Protein AF-A0A4R0UN52-F1 (afdb_monomer)

Sequence (104 aa):
MSQNTFDIFDDTAGRHVGQQEKATRRLIESLTERSGGDLDPFATTLCASLLSLAQNIDTQRNAGKEISRNMNTYLDNVQRLQDMYPPEPKVDEDLAAYLAEAKA

Foldseek 3Di:
DPPQLLVVVPPPVPDDDFDQLVVLSVVVVVLCVLVVRDDDPVLSVLSVLLNVLSVVQRVQVVVVHDNVVSVVSNVVSVVVSCVVPPDPPPCDPVNVVVVVVVVD

Nearest PDB structures (foldseek):
  3gei-assembly2_C  TM=5.335E-01  e=7.158E-01  Chlorobaculum tepidum
  3gei-assembly1_A-2  TM=6.206E-01  e=2.183E+00  Chlorobaculum tepidum
  7dgw-assembly1_A  TM=4.540E-01  e=2.183E+00  Escherichia coli 'BL21-Gold(DE3)pLysS AG'

Organism: Bifidobacterium longum subsp. longum (NCBI:txid1679)

Solvent-accessible surface area (backbone atoms only — not comparable to full-atom values): 6178 Å² total; per-residue (Å²): 132,83,76,57,64,64,67,80,70,65,80,56,88,89,58,89,78,43,69,50,28,55,52,46,53,53,51,52,49,54,51,29,60,76,52,75,53,58,69,56,71,70,54,50,52,45,50,55,49,42,46,54,38,20,48,49,42,34,55,30,52,76,68,75,43,87,45,64,74,51,48,50,56,39,50,54,46,51,50,53,48,39,73,77,53,58,76,79,77,79,72,48,73,66,56,52,52,52,59,52,60,76,73,109

Mean predicted aligned error: 8.39 Å

Structure (mmCIF, N/CA/C/O backbone):
data_AF-A0A4R0UN52-F1
#
_entry.id   AF-A0A4R0UN52-F1
#
loop_
_atom_site.group_PDB
_atom_site.id
_atom_site.type_symbol
_atom_site.label_atom_id
_atom_site.label_alt_id
_atom_site.label_comp_id
_atom_site.label_asym_id
_atom_site.label_entity_id
_atom_site.label_seq_id
_atom_site.pdbx_PDB_ins_code
_atom_site.Cartn_x
_atom_site.Cartn_y
_atom_site.Cartn_z
_atom_site.occupancy
_at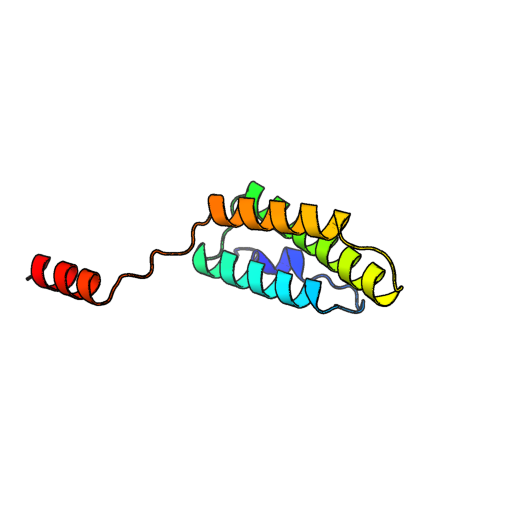om_site.B_iso_or_equiv
_atom_site.auth_seq_id
_atom_site.auth_comp_id
_atom_site.auth_asym_id
_atom_site.auth_atom_id
_atom_site.pdbx_PDB_model_num
ATOM 1 N N . MET A 1 1 ? -24.089 -13.390 -1.934 1.00 36.72 1 MET A N 1
ATOM 2 C CA . MET A 1 1 ? -22.691 -13.834 -2.091 1.00 36.72 1 MET A CA 1
ATOM 3 C C . MET A 1 1 ? -21.847 -12.586 -1.952 1.00 36.72 1 MET A C 1
ATOM 5 O O . MET A 1 1 ? -21.979 -11.719 -2.805 1.00 36.72 1 MET A O 1
ATOM 9 N N . SER A 1 2 ? -21.140 -12.422 -0.830 1.00 44.66 2 SER A N 1
ATOM 10 C CA . SER A 1 2 ? -20.188 -11.316 -0.686 1.00 44.66 2 SER A CA 1
ATOM 11 C C . SER A 1 2 ? -19.044 -11.600 -1.656 1.00 44.66 2 SER A C 1
ATOM 13 O O . SER A 1 2 ? -18.483 -12.695 -1.633 1.00 44.66 2 SER A O 1
ATOM 15 N N . GLN A 1 3 ? -18.806 -10.681 -2.587 1.00 49.94 3 GLN A N 1
ATOM 16 C CA . GLN A 1 3 ? -17.625 -10.716 -3.433 1.00 49.94 3 GLN A CA 1
ATOM 17 C C . GLN A 1 3 ? -16.449 -10.468 -2.495 1.00 49.94 3 GLN A C 1
ATOM 19 O O . GLN A 1 3 ? -16.366 -9.393 -1.908 1.00 49.94 3 GLN A O 1
ATOM 24 N N . ASN A 1 4 ? -15.618 -11.487 -2.277 1.00 60.50 4 ASN A N 1
ATOM 25 C CA . ASN A 1 4 ? -14.537 -11.401 -1.308 1.00 60.50 4 ASN A CA 1
ATOM 26 C C . ASN A 1 4 ? -13.643 -10.236 -1.744 1.00 60.50 4 ASN A C 1
ATOM 28 O O . ASN A 1 4 ? -13.179 -10.221 -2.883 1.00 60.50 4 ASN A O 1
ATOM 32 N N . THR A 1 5 ? -13.429 -9.239 -0.882 1.00 59.97 5 THR A N 1
ATOM 33 C CA . THR A 1 5 ? -12.687 -8.005 -1.215 1.00 59.97 5 THR A CA 1
ATOM 34 C C . THR A 1 5 ? -11.318 -8.299 -1.855 1.00 59.97 5 THR A C 1
ATOM 36 O O . THR A 1 5 ? -10.816 -7.516 -2.660 1.00 59.97 5 THR A O 1
ATOM 39 N N . PHE A 1 6 ? -10.742 -9.470 -1.566 1.00 63.66 6 PHE A N 1
ATOM 40 C CA . PHE A 1 6 ? -9.495 -9.951 -2.153 1.00 63.66 6 PHE A CA 1
ATOM 41 C C . PHE A 1 6 ? -9.580 -10.310 -3.650 1.00 63.66 6 PHE A C 1
ATOM 43 O O . PHE A 1 6 ? -8.619 -10.068 -4.379 1.00 63.66 6 PHE A O 1
ATOM 50 N N . ASP A 1 7 ? -10.726 -10.794 -4.140 1.00 65.50 7 ASP A N 1
ATOM 51 C CA . ASP A 1 7 ? -10.918 -11.177 -5.551 1.00 65.50 7 ASP A CA 1
ATOM 52 C C . ASP A 1 7 ? -10.736 -9.974 -6.494 1.00 65.50 7 ASP A C 1
ATOM 54 O O . ASP A 1 7 ? -10.314 -10.124 -7.639 1.00 65.50 7 ASP A O 1
ATOM 58 N N . ILE A 1 8 ? -10.998 -8.758 -6.000 1.00 63.66 8 ILE A N 1
ATOM 59 C CA . ILE A 1 8 ? -10.820 -7.498 -6.742 1.00 63.66 8 ILE A CA 1
ATOM 60 C C . ILE A 1 8 ? -9.330 -7.208 -6.997 1.00 63.66 8 ILE A C 1
ATOM 62 O O . ILE A 1 8 ? -8.975 -6.506 -7.945 1.00 63.66 8 ILE A O 1
ATOM 66 N N . PHE A 1 9 ? -8.442 -7.750 -6.165 1.00 69.69 9 PHE A N 1
ATOM 67 C CA . PHE A 1 9 ? -7.009 -7.473 -6.201 1.00 69.69 9 PHE A CA 1
ATOM 68 C C . PHE A 1 9 ? -6.180 -8.587 -6.854 1.00 69.69 9 PHE A C 1
ATOM 70 O O . PHE A 1 9 ? -4.983 -8.389 -7.103 1.00 69.69 9 PHE A O 1
ATOM 77 N N . ASP A 1 10 ? -6.766 -9.755 -7.128 1.00 68.19 10 ASP A N 1
ATOM 78 C CA . ASP A 1 10 ? -6.026 -10.957 -7.540 1.00 68.19 10 ASP A CA 1
ATOM 79 C C . ASP A 1 10 ? -5.821 -11.124 -9.056 1.00 68.19 10 ASP A C 1
ATOM 81 O O . ASP A 1 10 ? -5.149 -12.055 -9.503 1.00 68.19 10 ASP A O 1
ATOM 85 N N . ASP A 1 11 ? -6.293 -10.179 -9.875 1.00 72.69 11 ASP A N 1
ATOM 86 C CA . ASP A 1 11 ? -5.984 -10.192 -11.307 1.00 72.69 11 ASP A CA 1
ATOM 87 C C . ASP A 1 11 ? -4.522 -9.785 -11.564 1.00 72.69 11 ASP A C 1
ATOM 89 O O . ASP A 1 11 ? -4.138 -8.611 -11.619 1.00 72.69 11 ASP A O 1
ATOM 93 N N . THR A 1 12 ? -3.666 -10.796 -11.691 1.00 72.44 12 THR A N 1
ATOM 94 C CA . THR A 1 12 ? -2.252 -10.627 -12.038 1.00 72.44 12 THR A CA 1
ATOM 95 C C . THR A 1 12 ? -1.987 -10.768 -13.537 1.00 72.44 12 THR A C 1
ATOM 97 O O . THR A 1 12 ? -0.859 -10.517 -13.959 1.00 72.44 12 THR A O 1
ATOM 100 N N . ALA A 1 13 ? -2.973 -11.149 -14.359 1.00 74.50 13 ALA A N 1
ATOM 101 C CA . ALA A 1 13 ? -2.836 -11.344 -15.809 1.00 74.50 13 ALA A CA 1
ATOM 102 C C . ALA A 1 13 ? -1.549 -12.092 -16.261 1.00 74.50 13 ALA A C 1
ATOM 104 O O . ALA A 1 13 ? -0.998 -11.816 -17.326 1.00 74.50 13 ALA A O 1
ATOM 105 N N . GLY A 1 14 ? -1.019 -13.010 -15.438 1.00 71.00 14 GLY A N 1
ATOM 106 C CA . GLY A 1 14 ? 0.207 -13.771 -15.729 1.00 71.00 14 GLY A CA 1
ATOM 107 C C . GLY A 1 14 ? 1.525 -12.983 -15.647 1.00 71.00 14 GLY A C 1
ATOM 108 O O . GLY A 1 14 ? 2.568 -13.490 -16.065 1.00 71.00 14 GLY A O 1
ATOM 109 N N . ARG A 1 15 ? 1.515 -11.753 -15.121 1.00 81.06 15 ARG A N 1
ATOM 110 C CA . ARG A 1 15 ? 2.723 -10.925 -14.981 1.00 81.06 15 ARG A CA 1
ATOM 111 C C . ARG A 1 15 ? 3.585 -11.360 -13.791 1.00 81.06 15 ARG A C 1
ATOM 113 O O . ARG A 1 15 ? 3.106 -11.958 -12.830 1.00 81.06 15 ARG A O 1
ATOM 120 N N . HIS A 1 16 ? 4.872 -11.008 -13.822 1.00 82.00 16 HIS A N 1
ATOM 121 C CA . HIS A 1 16 ? 5.756 -11.230 -12.678 1.00 82.00 16 HIS A CA 1
ATOM 122 C C . HIS A 1 16 ? 5.299 -10.403 -11.466 1.00 82.00 16 HIS A C 1
ATOM 124 O O . HIS A 1 16 ? 5.187 -9.180 -11.551 1.00 82.00 16 HIS A O 1
ATOM 130 N N . VAL A 1 17 ? 5.083 -11.078 -10.336 1.00 90.00 17 VAL A N 1
ATOM 131 C CA . VAL A 1 17 ? 4.772 -10.457 -9.042 1.00 90.00 17 VAL A CA 1
ATOM 132 C C . VAL A 1 17 ? 6.060 -10.362 -8.224 1.00 90.00 17 VAL A C 1
ATOM 134 O O . VAL A 1 17 ? 6.624 -11.385 -7.809 1.00 90.00 17 VAL A O 1
ATOM 137 N N . GLY A 1 18 ? 6.525 -9.133 -8.007 1.00 94.06 18 GLY A N 1
ATOM 138 C CA . GLY A 1 18 ? 7.742 -8.852 -7.252 1.00 94.06 18 GLY A CA 1
ATOM 139 C C . GLY A 1 18 ? 7.543 -8.910 -5.734 1.00 94.06 18 GLY A C 1
ATOM 140 O O . GLY A 1 18 ? 6.500 -9.326 -5.225 1.00 94.06 18 GLY A O 1
ATOM 141 N N . GLN A 1 19 ? 8.596 -8.577 -4.985 1.00 96.19 19 GLN A N 1
ATOM 142 C CA . GLN A 1 19 ? 8.593 -8.735 -3.527 1.00 96.19 19 GLN A CA 1
ATOM 143 C C . GLN A 1 19 ? 7.756 -7.665 -2.830 1.00 96.19 19 GLN A C 1
ATOM 145 O O . GLN A 1 19 ? 7.078 -7.984 -1.850 1.00 96.19 19 GLN A O 1
ATOM 150 N N . GLN A 1 20 ? 7.776 -6.427 -3.333 1.00 97.50 20 GLN A N 1
ATOM 151 C CA . GLN A 1 20 ? 6.969 -5.358 -2.759 1.00 97.50 20 GLN A CA 1
ATOM 152 C C . GLN A 1 20 ? 5.489 -5.708 -2.895 1.00 97.50 20 GLN A C 1
ATOM 154 O O . GLN A 1 20 ? 4.759 -5.654 -1.910 1.00 97.50 20 GLN A O 1
ATOM 159 N N . GLU A 1 21 ? 5.058 -6.159 -4.074 1.00 96.62 21 GLU A N 1
ATOM 160 C CA . GLU A 1 21 ? 3.658 -6.514 -4.286 1.00 96.62 21 GLU A CA 1
ATOM 161 C C . GLU A 1 21 ? 3.221 -7.706 -3.431 1.00 96.62 21 GLU A C 1
ATOM 163 O O . GLU A 1 21 ? 2.141 -7.668 -2.841 1.00 96.62 21 GLU A O 1
ATOM 168 N N . LYS A 1 22 ? 4.062 -8.739 -3.287 1.00 95.75 22 LYS A N 1
ATOM 169 C CA . LYS A 1 22 ? 3.776 -9.862 -2.375 1.00 95.75 22 LYS A CA 1
ATOM 170 C C . LYS A 1 22 ? 3.566 -9.389 -0.938 1.00 95.75 22 LYS A C 1
ATOM 172 O O . LYS A 1 22 ? 2.648 -9.862 -0.272 1.00 95.75 22 LYS A O 1
ATOM 177 N N . ALA A 1 23 ? 4.402 -8.470 -0.457 1.00 97.00 23 ALA A N 1
ATOM 178 C CA . ALA A 1 23 ? 4.256 -7.904 0.879 1.00 97.00 23 ALA A CA 1
ATOM 179 C C . ALA A 1 23 ? 2.966 -7.078 1.004 1.00 97.00 23 ALA A C 1
ATOM 181 O O . ALA A 1 23 ? 2.242 -7.216 1.987 1.00 97.00 23 ALA A O 1
ATOM 182 N N . THR A 1 24 ? 2.643 -6.276 -0.011 1.00 97.69 24 THR A N 1
ATOM 183 C CA . THR A 1 24 ? 1.409 -5.485 -0.055 1.00 97.69 24 THR A CA 1
ATOM 184 C C . THR A 1 24 ? 0.159 -6.360 -0.047 1.00 97.69 24 THR A C 1
ATOM 186 O O . THR A 1 24 ? -0.767 -6.071 0.703 1.00 97.69 24 THR A O 1
ATOM 189 N N . ARG A 1 25 ? 0.136 -7.459 -0.812 1.00 95.69 25 ARG A N 1
ATOM 190 C CA . ARG A 1 25 ? -0.986 -8.414 -0.820 1.00 95.69 25 ARG A CA 1
ATOM 191 C C . ARG A 1 25 ? -1.237 -9.006 0.566 1.00 95.69 25 ARG A C 1
ATOM 193 O O . ARG A 1 25 ? -2.366 -8.966 1.033 1.00 95.69 25 ARG A O 1
ATOM 200 N N . ARG A 1 26 ? -0.177 -9.442 1.259 1.00 95.25 26 ARG A N 1
ATOM 201 C CA . ARG A 1 26 ? -0.268 -9.948 2.645 1.00 95.25 26 ARG A CA 1
ATOM 202 C C . ARG A 1 26 ? -0.759 -8.887 3.630 1.00 95.25 26 ARG A C 1
ATOM 204 O O . ARG A 1 26 ? -1.500 -9.199 4.555 1.00 95.25 26 ARG A O 1
ATOM 211 N N . LEU A 1 27 ? -0.343 -7.632 3.446 1.00 94.75 27 LEU A N 1
ATOM 212 C CA . LEU A 1 27 ? -0.818 -6.516 4.266 1.00 94.75 27 LEU A CA 1
ATOM 213 C C . LEU A 1 27 ? -2.323 -6.293 4.076 1.00 94.75 27 LEU A C 1
ATOM 215 O O . LEU A 1 27 ? -3.031 -6.137 5.068 1.00 94.75 27 LEU A O 1
ATOM 219 N N . ILE A 1 28 ? -2.802 -6.296 2.829 1.00 94.81 28 ILE A N 1
ATOM 220 C CA . ILE A 1 28 ? -4.224 -6.113 2.495 1.00 94.81 28 ILE A CA 1
ATOM 221 C C . ILE A 1 28 ? -5.058 -7.292 3.003 1.00 94.81 28 ILE A C 1
ATOM 223 O O . ILE A 1 28 ? -6.121 -7.071 3.577 1.00 94.81 28 ILE A O 1
ATOM 227 N 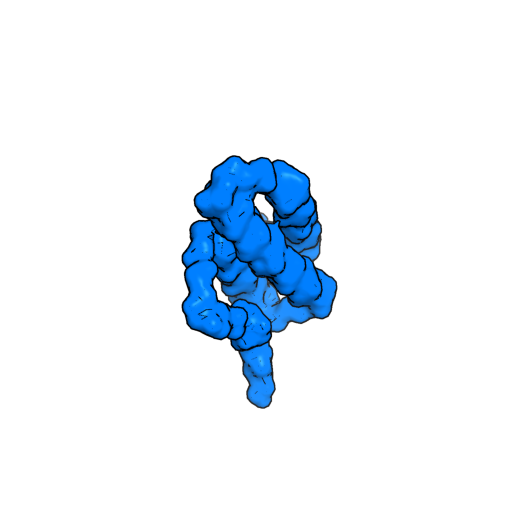N . GLU A 1 29 ? -4.570 -8.523 2.845 1.00 93.00 29 GLU A N 1
ATOM 228 C CA . GLU A 1 29 ? -5.203 -9.735 3.380 1.00 93.00 29 GLU A CA 1
ATOM 229 C C . GLU A 1 29 ? -5.376 -9.628 4.900 1.00 93.00 29 GLU A C 1
ATOM 231 O O . GLU A 1 29 ? -6.501 -9.636 5.392 1.00 93.00 29 GLU A O 1
ATOM 236 N N . SER A 1 30 ? -4.289 -9.358 5.631 1.00 91.62 30 SER A N 1
ATOM 237 C CA . SER A 1 30 ? -4.341 -9.186 7.086 1.00 91.62 30 SER A CA 1
ATOM 238 C C . SER A 1 30 ? -5.254 -8.033 7.517 1.00 91.62 30 SER A C 1
ATOM 240 O O . SER A 1 30 ? -5.940 -8.127 8.532 1.00 91.62 30 SER A O 1
ATOM 242 N N . LEU A 1 31 ? -5.274 -6.926 6.771 1.00 92.25 31 LEU A N 1
ATOM 243 C CA . LEU A 1 31 ? -6.177 -5.809 7.049 1.00 92.25 31 LEU A CA 1
ATOM 244 C C . LEU A 1 31 ? -7.646 -6.211 6.863 1.00 92.25 31 LEU A C 1
ATOM 246 O O . LEU A 1 31 ? -8.484 -5.870 7.697 1.00 92.25 31 LEU A O 1
ATOM 250 N N . THR A 1 32 ? -7.945 -6.941 5.791 1.00 91.19 32 THR A N 1
ATOM 251 C CA . THR A 1 32 ? -9.295 -7.416 5.463 1.00 91.19 32 THR A CA 1
ATOM 252 C C . THR A 1 32 ? -9.792 -8.394 6.525 1.00 91.19 32 THR A C 1
ATOM 254 O O . THR A 1 32 ? -10.908 -8.246 7.018 1.00 91.19 32 THR A O 1
ATOM 257 N N . GLU A 1 33 ? -8.938 -9.327 6.956 1.00 90.38 33 GLU A N 1
ATOM 258 C CA . GLU A 1 33 ? -9.230 -10.270 8.041 1.00 90.38 33 GLU A CA 1
ATOM 259 C C . GLU A 1 33 ? -9.546 -9.550 9.356 1.00 90.38 33 GLU A C 1
ATOM 261 O O . GLU A 1 33 ? -10.588 -9.806 9.962 1.00 90.38 33 GLU A O 1
ATOM 266 N N . ARG A 1 34 ? -8.701 -8.593 9.771 1.00 87.44 34 ARG A N 1
ATOM 267 C CA . ARG A 1 34 ? -8.939 -7.797 10.990 1.00 87.44 34 ARG A CA 1
ATOM 268 C C . ARG A 1 34 ? -10.204 -6.940 10.915 1.00 87.44 34 ARG A C 1
ATOM 270 O O . ARG A 1 34 ? -10.762 -6.600 11.950 1.00 87.44 34 ARG A O 1
ATOM 277 N N . SER A 1 35 ? -10.650 -6.596 9.708 1.00 86.31 35 SER A N 1
ATOM 278 C CA . SER A 1 35 ? -11.847 -5.776 9.480 1.00 86.31 35 SER A CA 1
ATOM 279 C C . SER A 1 35 ? -13.130 -6.606 9.350 1.00 86.31 35 SER A C 1
ATOM 281 O O . SER A 1 35 ? -14.193 -6.049 9.096 1.00 86.31 35 SER A O 1
ATOM 283 N N . GLY A 1 36 ? -13.058 -7.932 9.513 1.00 86.38 36 GLY A N 1
ATOM 284 C CA . GLY A 1 36 ? -14.218 -8.819 9.386 1.00 86.38 36 GLY A CA 1
ATOM 285 C C . GLY A 1 36 ? -14.634 -9.122 7.942 1.00 86.38 36 GLY A C 1
ATOM 286 O O . GLY A 1 36 ? -15.765 -9.544 7.719 1.00 86.38 36 GLY A O 1
ATOM 287 N N . GLY A 1 37 ? -13.736 -8.932 6.969 1.00 84.25 37 GLY A N 1
ATOM 288 C CA . GLY A 1 37 ? -13.945 -9.281 5.556 1.00 84.25 37 GLY A CA 1
ATOM 289 C C . GLY A 1 37 ? -14.303 -8.108 4.639 1.00 84.25 37 GLY A C 1
ATOM 290 O O . GLY A 1 37 ? -14.067 -8.193 3.431 1.00 84.25 37 GLY A O 1
ATOM 291 N N . ASP A 1 38 ? -14.786 -6.999 5.200 1.00 86.75 38 ASP A N 1
ATOM 292 C CA . ASP A 1 38 ? -15.216 -5.824 4.441 1.00 86.75 38 ASP A CA 1
ATOM 293 C C . ASP A 1 38 ? -14.364 -4.596 4.791 1.00 86.75 38 ASP A C 1
ATOM 295 O O . ASP A 1 38 ? -14.145 -4.263 5.957 1.00 86.75 38 ASP A O 1
ATOM 299 N N . LEU A 1 39 ? -13.879 -3.905 3.757 1.00 89.00 39 LEU A N 1
ATOM 300 C CA . LEU A 1 39 ? -13.126 -2.658 3.882 1.00 89.00 39 LEU A CA 1
ATOM 301 C C . LEU A 1 39 ? -14.004 -1.462 3.498 1.00 89.00 39 LEU A C 1
ATOM 303 O O . LEU A 1 39 ? -14.840 -1.550 2.599 1.00 89.00 39 LEU A O 1
ATOM 307 N N . ASP A 1 40 ? -13.775 -0.320 4.147 1.00 90.88 40 ASP A N 1
ATOM 308 C CA . ASP A 1 40 ? -14.358 0.961 3.738 1.00 90.88 40 ASP A CA 1
ATOM 309 C C . ASP A 1 40 ? -13.886 1.299 2.305 1.00 90.88 40 ASP A C 1
ATOM 311 O O . ASP A 1 40 ? -12.705 1.106 2.003 1.00 90.88 40 ASP A O 1
ATOM 315 N N . PRO A 1 41 ? -14.739 1.851 1.420 1.00 93.44 41 PRO A N 1
ATOM 316 C CA . PRO A 1 41 ? -14.337 2.337 0.095 1.00 93.44 41 PRO A CA 1
ATOM 317 C C . PRO A 1 41 ? -13.046 3.181 0.042 1.00 93.44 41 PRO A C 1
ATOM 319 O O . PRO A 1 41 ? -12.256 3.058 -0.906 1.00 93.44 41 PRO A O 1
ATOM 322 N N . PHE A 1 42 ? -12.791 4.030 1.044 1.00 94.75 42 PHE A N 1
ATOM 323 C CA . PHE A 1 42 ? -11.540 4.788 1.158 1.00 94.75 42 PHE A CA 1
ATOM 324 C C . PHE A 1 42 ? -10.343 3.858 1.375 1.00 94.75 42 PHE A C 1
ATOM 326 O O . PHE A 1 42 ? -9.304 4.018 0.729 1.00 94.75 42 PHE A O 1
ATOM 333 N N . ALA A 1 43 ? -10.504 2.842 2.219 1.00 94.94 43 ALA A N 1
ATOM 334 C CA . ALA A 1 43 ? -9.495 1.824 2.468 1.00 94.94 43 ALA A CA 1
ATOM 335 C C . ALA A 1 43 ? -9.254 0.956 1.229 1.00 94.94 43 ALA A C 1
ATOM 337 O O . ALA A 1 43 ? -8.103 0.721 0.863 1.00 94.94 43 ALA A O 1
ATOM 338 N N . THR A 1 44 ? -10.315 0.555 0.523 1.00 95.19 44 THR A N 1
ATOM 339 C CA . THR A 1 44 ? -10.230 -0.166 -0.756 1.00 95.19 44 THR A CA 1
ATOM 340 C C . THR A 1 44 ? -9.435 0.636 -1.789 1.00 95.19 44 THR A C 1
ATOM 342 O O . THR A 1 44 ? -8.566 0.088 -2.470 1.00 95.19 44 THR A O 1
ATOM 345 N N . THR A 1 45 ? -9.666 1.951 -1.865 1.00 95.88 45 THR A N 1
ATOM 346 C CA . THR A 1 45 ? -8.931 2.854 -2.767 1.00 95.88 45 THR A CA 1
ATOM 347 C C . THR A 1 45 ? -7.447 2.939 -2.402 1.00 95.88 45 THR A C 1
ATOM 349 O O . THR A 1 45 ? -6.583 2.860 -3.281 1.00 95.88 45 THR A O 1
ATOM 352 N N . LEU A 1 46 ? -7.128 3.054 -1.110 1.00 97.19 46 LEU A N 1
ATOM 353 C CA . LEU A 1 46 ? -5.744 3.039 -0.631 1.00 97.19 46 LEU A CA 1
ATOM 354 C C . LEU A 1 46 ? -5.063 1.690 -0.918 1.00 97.19 46 LEU A C 1
ATOM 356 O O . LEU A 1 46 ? -3.929 1.682 -1.392 1.00 97.19 46 LEU A O 1
ATOM 360 N N . CYS A 1 47 ? -5.758 0.563 -0.733 1.00 96.81 47 CYS A N 1
ATOM 361 C CA . CYS A 1 47 ? -5.257 -0.779 -1.051 1.00 96.81 47 CYS A CA 1
ATOM 362 C C . CYS A 1 47 ? -4.942 -0.940 -2.549 1.00 96.81 47 CYS A C 1
ATOM 364 O O . CYS A 1 47 ? -3.861 -1.412 -2.909 1.00 96.81 47 CYS A O 1
ATOM 366 N N . ALA A 1 48 ? -5.827 -0.466 -3.433 1.00 95.56 48 ALA A N 1
ATOM 367 C CA . ALA A 1 48 ? -5.576 -0.444 -4.875 1.00 95.56 48 ALA A CA 1
ATOM 368 C C . ALA A 1 48 ? -4.351 0.421 -5.232 1.00 95.56 48 ALA A C 1
ATOM 370 O O . ALA A 1 48 ? -3.501 0.021 -6.035 1.00 95.56 48 ALA A O 1
ATOM 371 N N . SER A 1 49 ? -4.224 1.593 -4.599 1.00 97.56 49 SER A N 1
ATOM 372 C CA . SER A 1 49 ? -3.068 2.476 -4.777 1.00 97.56 49 SER A CA 1
ATOM 373 C C . SER A 1 49 ? -1.766 1.811 -4.319 1.00 97.56 49 SER A C 1
ATOM 375 O O . SER A 1 49 ? -0.770 1.868 -5.041 1.00 97.56 49 SER A O 1
ATOM 377 N N . LEU A 1 50 ? -1.777 1.117 -3.176 1.00 98.06 50 LEU A N 1
ATOM 378 C CA . LEU A 1 50 ? -0.623 0.368 -2.679 1.00 98.06 50 LEU A CA 1
ATOM 379 C C . LEU A 1 50 ? -0.187 -0.728 -3.653 1.00 98.06 50 LEU A C 1
ATOM 381 O O . LEU A 1 50 ? 1.010 -0.848 -3.907 1.00 98.06 50 LEU A O 1
ATOM 385 N N . LEU A 1 51 ? -1.119 -1.490 -4.236 1.00 96.62 51 LEU A N 1
ATOM 386 C CA . LEU A 1 51 ? -0.785 -2.524 -5.224 1.00 96.62 51 LEU A CA 1
ATOM 387 C C . LEU A 1 51 ? -0.141 -1.933 -6.481 1.00 96.62 51 LEU A C 1
ATOM 389 O O . LEU A 1 51 ? 0.856 -2.468 -6.962 1.00 96.62 51 LEU A O 1
ATOM 393 N N . SER A 1 52 ? -0.663 -0.812 -6.984 1.00 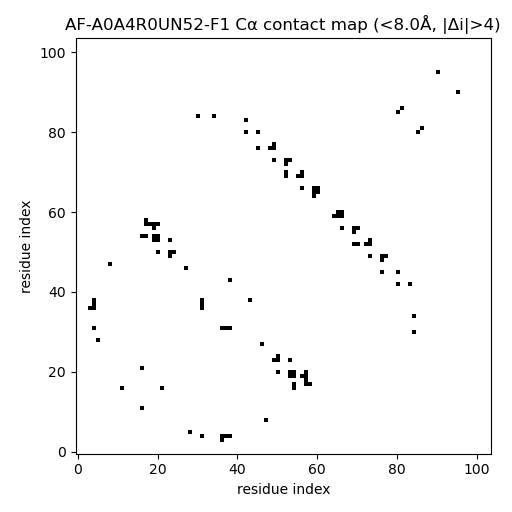95.62 52 SER A N 1
ATOM 394 C CA . SER A 1 52 ? -0.083 -0.107 -8.136 1.00 95.62 52 SER A CA 1
ATOM 395 C C . SER A 1 52 ? 1.322 0.432 -7.834 1.00 95.62 52 SER A C 1
ATOM 397 O O . SER A 1 52 ? 2.263 0.244 -8.610 1.00 95.62 52 SER A O 1
ATOM 399 N N . LEU A 1 53 ? 1.506 1.047 -6.662 1.00 98.06 53 LEU A N 1
ATOM 400 C CA . LEU A 1 53 ? 2.811 1.536 -6.216 1.00 98.06 53 LEU A CA 1
ATOM 401 C C . LEU A 1 53 ? 3.807 0.389 -6.032 1.00 98.06 53 LEU A C 1
ATOM 403 O O . LEU A 1 53 ? 4.950 0.508 -6.467 1.00 98.06 53 LEU A O 1
ATOM 407 N N . ALA A 1 54 ? 3.376 -0.727 -5.449 1.00 97.62 54 ALA A N 1
ATOM 408 C CA . ALA A 1 54 ? 4.209 -1.901 -5.247 1.00 97.62 54 ALA A CA 1
ATOM 409 C C . ALA A 1 54 ? 4.699 -2.500 -6.573 1.00 97.62 54 ALA A C 1
ATOM 411 O O . ALA A 1 54 ? 5.895 -2.749 -6.728 1.00 97.62 54 ALA A O 1
ATOM 412 N N . GLN A 1 55 ? 3.807 -2.619 -7.560 1.00 95.31 55 GLN A N 1
ATOM 413 C CA . GLN A 1 55 ? 4.151 -3.039 -8.922 1.00 95.31 55 GLN A CA 1
ATOM 414 C C . GLN A 1 55 ? 5.182 -2.108 -9.574 1.00 95.31 55 GLN A C 1
ATOM 416 O O . GLN A 1 55 ? 6.155 -2.569 -10.183 1.00 95.31 55 GLN A O 1
ATOM 421 N N . ASN A 1 56 ? 5.003 -0.793 -9.424 1.00 95.81 56 ASN A N 1
ATOM 422 C CA . ASN A 1 56 ? 5.938 0.198 -9.953 1.00 95.81 56 ASN A CA 1
ATOM 423 C C . ASN A 1 56 ? 7.304 0.120 -9.262 1.00 95.81 56 ASN A C 1
ATOM 425 O O . ASN A 1 56 ? 8.329 0.176 -9.943 1.00 95.81 56 ASN A O 1
ATOM 429 N N . ILE A 1 57 ? 7.326 -0.043 -7.937 1.00 97.62 57 ILE A N 1
ATOM 430 C CA . ILE A 1 57 ? 8.549 -0.213 -7.143 1.00 97.62 57 ILE A CA 1
ATOM 431 C C . ILE A 1 57 ? 9.308 -1.460 -7.598 1.00 97.62 57 ILE A C 1
ATOM 433 O O . ILE A 1 57 ? 10.508 -1.376 -7.853 1.00 97.62 57 ILE A O 1
ATOM 437 N N . ASP A 1 58 ? 8.624 -2.596 -7.736 1.00 96.81 58 ASP A N 1
ATOM 438 C CA . ASP A 1 58 ? 9.240 -3.844 -8.189 1.00 96.81 58 ASP A CA 1
ATOM 439 C C . ASP A 1 58 ? 9.812 -3.700 -9.611 1.00 96.81 5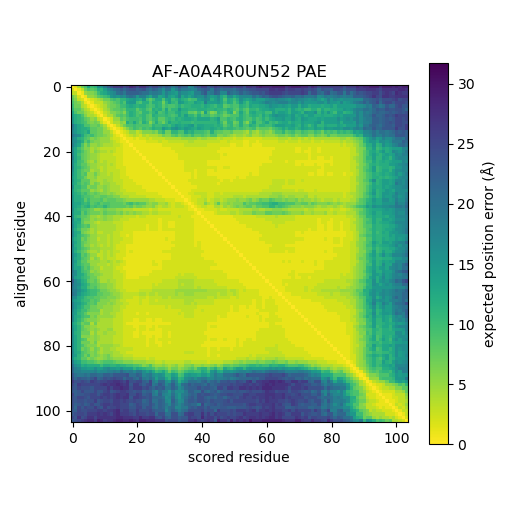8 ASP A C 1
ATOM 441 O O . ASP A 1 58 ? 10.966 -4.052 -9.864 1.00 96.81 58 ASP A O 1
ATOM 445 N N . THR A 1 59 ? 9.049 -3.097 -10.529 1.00 95.25 59 THR A N 1
ATOM 446 C CA . THR A 1 59 ? 9.477 -2.862 -11.919 1.00 95.25 59 THR A CA 1
ATOM 447 C C . THR A 1 59 ? 10.698 -1.944 -11.998 1.00 95.25 59 THR A C 1
ATOM 449 O O . THR A 1 59 ? 11.667 -2.239 -12.699 1.00 95.25 59 THR A O 1
ATOM 452 N N . GLN A 1 60 ? 10.674 -0.823 -11.274 1.00 95.94 60 GLN A N 1
ATOM 453 C CA . GLN A 1 60 ? 11.769 0.146 -11.261 1.00 95.94 60 GLN A CA 1
ATOM 454 C C . GLN A 1 60 ? 13.025 -0.431 -10.613 1.00 95.94 60 GLN A C 1
ATOM 456 O O . GLN A 1 60 ? 14.107 -0.302 -11.186 1.00 95.94 60 GLN A O 1
ATOM 461 N N . ARG A 1 61 ? 12.881 -1.124 -9.477 1.00 95.38 61 ARG A N 1
ATOM 462 C CA . ARG A 1 61 ? 13.986 -1.804 -8.795 1.00 95.38 61 ARG A CA 1
ATOM 463 C C . ARG A 1 61 ? 14.674 -2.803 -9.723 1.00 95.38 61 ARG A C 1
ATOM 465 O O . ARG A 1 61 ? 15.896 -2.773 -9.833 1.00 95.38 61 ARG A O 1
ATOM 472 N N . ASN A 1 62 ? 13.905 -3.637 -10.425 1.00 94.25 62 ASN A N 1
ATOM 473 C CA . ASN A 1 62 ? 14.450 -4.614 -11.373 1.00 94.25 62 ASN A CA 1
ATOM 474 C C . ASN A 1 62 ? 15.172 -3.950 -12.555 1.00 94.25 62 ASN A C 1
ATOM 476 O O . ASN A 1 62 ? 16.132 -4.504 -13.083 1.00 94.25 62 ASN A O 1
ATOM 480 N N . ALA A 1 63 ? 14.748 -2.747 -12.946 1.00 95.50 63 ALA A N 1
ATOM 481 C CA . ALA A 1 63 ? 15.408 -1.940 -13.968 1.00 95.50 63 ALA A CA 1
ATOM 482 C C . ALA A 1 63 ? 16.586 -1.093 -13.434 1.00 95.50 63 ALA A C 1
ATOM 484 O O . ALA A 1 63 ? 17.119 -0.275 -14.183 1.00 95.50 63 ALA A O 1
ATOM 485 N N . GLY A 1 64 ? 16.966 -1.230 -12.155 1.00 96.31 64 GLY A N 1
ATOM 486 C CA . GLY A 1 64 ? 18.022 -0.429 -11.525 1.00 96.31 64 GLY A CA 1
ATOM 487 C C . GLY A 1 64 ? 17.680 1.060 -11.386 1.00 96.31 64 GLY A C 1
ATOM 488 O O . GLY A 1 64 ? 18.580 1.896 -11.333 1.00 96.31 64 GLY A O 1
ATOM 489 N N . LYS A 1 65 ? 16.388 1.409 -11.379 1.00 97.44 65 LYS A N 1
ATOM 490 C CA . LYS A 1 65 ? 15.898 2.789 -11.283 1.00 97.44 65 LYS A CA 1
ATOM 491 C C . LYS A 1 65 ? 15.641 3.205 -9.833 1.00 97.44 65 LYS A C 1
ATOM 493 O O . LYS A 1 65 ? 15.419 2.382 -8.951 1.00 97.44 65 LYS A O 1
ATOM 498 N N . GLU A 1 66 ? 15.647 4.516 -9.629 1.00 97.19 66 GLU A N 1
ATOM 499 C CA . GLU A 1 66 ? 15.262 5.202 -8.393 1.00 97.19 66 GLU A CA 1
ATOM 500 C C . GLU A 1 66 ? 13.785 4.913 -8.040 1.00 97.19 66 GLU A C 1
ATOM 502 O O . GLU A 1 66 ? 12.949 4.841 -8.943 1.00 97.19 66 GLU A O 1
ATOM 507 N N . ILE A 1 67 ? 13.473 4.721 -6.748 1.00 97.75 67 ILE A N 1
ATOM 508 C CA . ILE A 1 67 ? 12.133 4.312 -6.268 1.00 97.75 67 ILE A CA 1
ATOM 509 C C . ILE A 1 67 ? 11.574 5.156 -5.111 1.00 97.75 67 ILE A C 1
ATOM 511 O O . ILE A 1 67 ? 10.439 4.935 -4.694 1.00 97.75 67 ILE A O 1
ATOM 515 N N . SER A 1 68 ? 12.337 6.093 -4.553 1.00 97.69 68 SER A N 1
ATOM 516 C CA . SER A 1 68 ? 12.030 6.805 -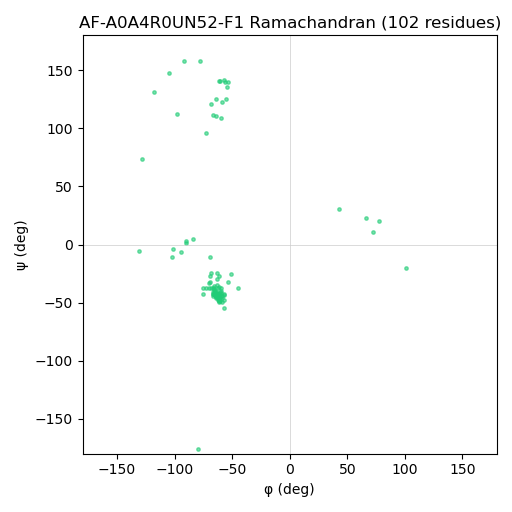3.304 1.00 97.69 68 SER A CA 1
ATOM 517 C C . SER A 1 68 ? 10.742 7.599 -3.407 1.00 97.69 68 SER A C 1
ATOM 519 O O . SER A 1 68 ? 9.975 7.613 -2.455 1.00 97.69 68 SER A O 1
ATOM 521 N N . ARG A 1 69 ? 10.438 8.207 -4.563 1.00 97.44 69 ARG A N 1
ATOM 522 C CA . ARG A 1 69 ? 9.155 8.906 -4.734 1.00 97.44 69 ARG A CA 1
ATOM 523 C C . ARG A 1 69 ? 7.968 7.952 -4.579 1.00 97.44 69 ARG A C 1
ATOM 525 O O . ARG A 1 69 ? 7.037 8.258 -3.841 1.00 97.44 69 ARG A O 1
ATOM 532 N N . ASN A 1 70 ? 8.018 6.801 -5.250 1.00 97.06 70 ASN A N 1
ATOM 533 C CA . ASN A 1 70 ? 6.969 5.788 -5.142 1.00 97.06 70 ASN A CA 1
ATOM 534 C C . ASN A 1 70 ? 6.925 5.187 -3.734 1.00 97.06 70 ASN A C 1
ATOM 536 O O . ASN A 1 70 ? 5.841 4.949 -3.211 1.00 97.06 70 ASN A O 1
ATOM 540 N N . MET A 1 71 ? 8.086 4.987 -3.107 1.00 98.00 71 MET A N 1
ATOM 541 C CA . MET A 1 71 ? 8.182 4.468 -1.746 1.00 98.00 71 MET A CA 1
ATOM 542 C C . MET A 1 71 ? 7.616 5.446 -0.710 1.00 98.00 71 MET A C 1
ATOM 544 O O . MET A 1 71 ? 6.898 5.017 0.181 1.00 98.00 71 MET A O 1
ATOM 548 N N . ASN A 1 72 ? 7.863 6.750 -0.845 1.00 98.50 72 ASN A N 1
ATOM 549 C CA . ASN A 1 72 ? 7.304 7.759 0.057 1.00 98.50 72 ASN A CA 1
ATOM 550 C C . ASN A 1 72 ? 5.774 7.755 -0.011 1.00 98.50 72 ASN A C 1
ATOM 552 O O . ASN A 1 72 ? 5.120 7.603 1.012 1.00 98.50 72 ASN A O 1
ATOM 556 N N . THR A 1 73 ? 5.197 7.800 -1.218 1.00 98.31 73 THR A N 1
ATOM 557 C CA . THR A 1 73 ? 3.735 7.708 -1.376 1.00 98.31 73 THR A CA 1
ATOM 558 C C . THR A 1 73 ? 3.184 6.364 -0.890 1.00 98.31 73 THR A C 1
ATOM 560 O O . THR A 1 73 ? 2.092 6.312 -0.329 1.00 98.31 73 THR A O 1
ATOM 563 N N . TYR A 1 74 ? 3.933 5.270 -1.067 1.00 98.50 74 TYR A N 1
ATOM 564 C CA . TYR A 1 74 ? 3.561 3.960 -0.534 1.00 98.50 74 TYR A CA 1
ATOM 565 C C . TYR A 1 74 ? 3.474 3.991 0.997 1.00 98.50 74 TYR A C 1
ATOM 567 O O . TYR A 1 74 ? 2.468 3.566 1.560 1.00 98.50 74 TYR A O 1
ATOM 575 N N . LEU A 1 75 ? 4.492 4.531 1.670 1.00 98.06 75 LEU A N 1
ATOM 576 C CA . LEU A 1 75 ? 4.532 4.641 3.128 1.00 98.06 75 LEU A CA 1
ATOM 577 C C . LEU A 1 75 ? 3.450 5.588 3.666 1.00 98.06 75 LEU A C 1
ATOM 579 O O . LEU A 1 75 ? 2.801 5.247 4.652 1.00 98.06 75 LEU A O 1
ATOM 583 N N . ASP A 1 76 ? 3.178 6.702 2.982 1.00 98.38 76 ASP A N 1
ATOM 584 C CA . ASP A 1 76 ? 2.085 7.616 3.341 1.00 98.38 76 ASP A CA 1
ATOM 585 C C . ASP A 1 76 ? 0.720 6.909 3.302 1.00 98.38 76 ASP A C 1
ATOM 587 O O . ASP A 1 76 ? -0.111 7.083 4.196 1.00 98.38 76 ASP A O 1
ATOM 591 N N . ASN A 1 77 ? 0.480 6.075 2.285 1.00 98.19 77 ASN A N 1
ATOM 592 C CA . ASN A 1 77 ? -0.751 5.291 2.184 1.00 98.19 77 ASN A CA 1
ATOM 593 C C . ASN A 1 77 ? -0.837 4.203 3.265 1.00 98.19 77 ASN A C 1
ATOM 595 O O . ASN A 1 77 ? -1.923 3.966 3.794 1.00 98.19 77 ASN A O 1
ATOM 599 N N . VAL A 1 78 ? 0.286 3.561 3.613 1.00 97.00 78 VAL A N 1
ATOM 600 C CA . VAL A 1 78 ? 0.340 2.608 4.734 1.00 97.00 78 VAL A CA 1
ATOM 601 C C . VAL A 1 78 ? -0.022 3.303 6.044 1.00 97.00 78 VAL A C 1
ATOM 603 O O . VAL A 1 78 ? -0.849 2.775 6.783 1.00 97.00 78 VAL A O 1
ATOM 606 N N . GLN A 1 79 ? 0.532 4.489 6.306 1.00 96.25 79 GLN A N 1
ATOM 607 C CA . GLN A 1 79 ? 0.223 5.245 7.519 1.00 96.25 79 GLN A CA 1
ATOM 608 C C . GLN A 1 79 ? -1.267 5.593 7.594 1.00 96.25 79 GLN A C 1
ATOM 610 O O . GLN A 1 79 ? -1.901 5.337 8.609 1.00 96.25 79 GLN A O 1
ATOM 615 N N . ARG A 1 80 ? -1.866 6.071 6.496 1.00 96.69 80 ARG A N 1
ATOM 616 C CA . ARG A 1 80 ? -3.311 6.362 6.455 1.00 96.69 80 ARG A CA 1
ATOM 617 C C . ARG A 1 80 ? -4.166 5.130 6.746 1.00 96.69 80 ARG A C 1
ATOM 619 O O . ARG A 1 80 ? -5.160 5.241 7.455 1.00 96.69 80 ARG A O 1
ATOM 626 N N . LEU A 1 81 ? -3.786 3.960 6.225 1.00 95.12 81 LEU A N 1
ATOM 627 C CA . LEU A 1 81 ? -4.482 2.712 6.549 1.00 95.12 81 LEU A CA 1
ATOM 628 C C . LEU A 1 81 ? -4.317 2.328 8.022 1.00 95.12 81 LEU A C 1
ATOM 630 O O . LEU A 1 81 ? -5.274 1.839 8.610 1.00 95.12 81 LEU A O 1
ATOM 634 N N . GLN A 1 82 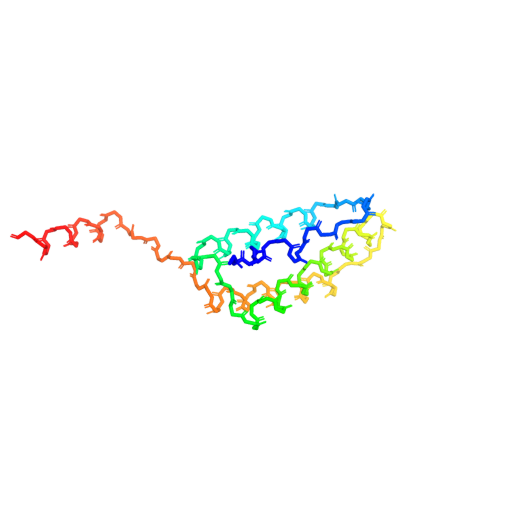? -3.147 2.555 8.622 1.00 93.19 82 GLN A N 1
ATOM 635 C CA . GLN A 1 82 ? -2.945 2.342 10.059 1.00 93.19 82 GLN A CA 1
ATOM 636 C C . GLN A 1 82 ? -3.768 3.313 10.909 1.00 93.19 82 GLN A C 1
ATOM 638 O O . GLN A 1 82 ? -4.275 2.910 11.947 1.00 93.19 82 GLN A O 1
ATOM 643 N N . ASP A 1 83 ? -3.949 4.556 10.468 1.00 93.75 83 ASP A N 1
ATOM 644 C CA . ASP A 1 83 ? -4.779 5.530 11.182 1.00 93.75 83 ASP A CA 1
ATOM 645 C C . ASP A 1 83 ? -6.272 5.158 11.105 1.00 93.75 83 ASP A C 1
ATOM 647 O O . ASP A 1 83 ? -7.006 5.319 12.079 1.00 93.75 83 ASP A O 1
ATOM 651 N N . MET A 1 84 ? -6.722 4.631 9.958 1.00 93.31 84 MET A N 1
ATOM 652 C CA . MET A 1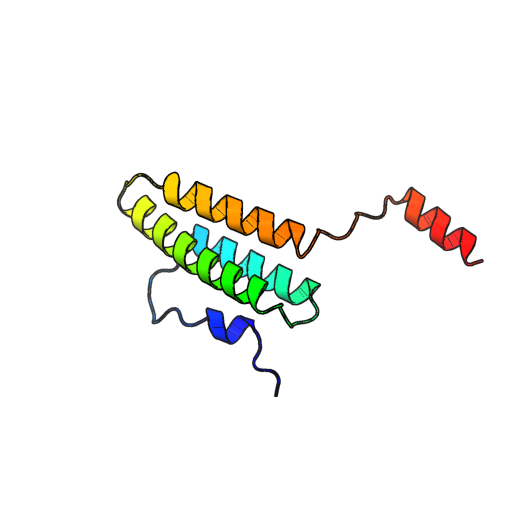 84 ? -8.097 4.146 9.765 1.00 93.31 84 MET A CA 1
ATOM 653 C C . MET A 1 84 ? -8.370 2.824 10.494 1.00 93.31 84 MET A C 1
ATOM 655 O O . MET A 1 84 ? -9.463 2.619 11.018 1.00 93.31 84 MET A O 1
ATOM 659 N N . TYR A 1 85 ? -7.382 1.930 10.513 1.00 90.62 85 TYR A N 1
ATOM 660 C CA . TYR A 1 85 ? -7.454 0.598 11.109 1.00 90.62 85 TYR A CA 1
ATOM 661 C C . TYR A 1 85 ? -6.276 0.411 12.061 1.00 90.62 85 TYR A C 1
ATOM 663 O O . TYR A 1 85 ? -5.312 -0.299 11.727 1.00 90.62 85 TYR A O 1
ATOM 671 N N . PRO A 1 86 ? -6.331 1.061 13.235 1.00 87.56 86 PRO A N 1
ATOM 672 C CA . PRO A 1 86 ? -5.257 0.974 14.204 1.00 87.56 86 PRO A CA 1
ATOM 673 C C . PRO A 1 86 ? -5.006 -0.491 14.569 1.00 87.56 86 PRO A C 1
ATOM 675 O O . PRO A 1 86 ? -5.954 -1.278 14.663 1.00 87.56 86 PRO A O 1
ATOM 678 N N . PRO A 1 87 ? -3.735 -0.894 14.747 1.00 78.44 87 PRO A N 1
ATOM 679 C CA . PRO A 1 87 ? -3.438 -2.222 15.254 1.00 78.44 87 PRO A CA 1
ATOM 680 C C . PRO A 1 87 ? -4.140 -2.403 16.599 1.00 78.44 87 PRO A C 1
ATOM 682 O O . PRO A 1 87 ? -4.175 -1.471 17.407 1.00 78.44 87 PRO A O 1
ATOM 685 N N . GLU A 1 88 ? -4.693 -3.595 16.839 1.00 73.19 88 GLU A N 1
ATOM 686 C CA . GLU A 1 88 ? -5.288 -3.877 18.140 1.00 73.19 88 GLU A CA 1
ATOM 687 C C . GLU A 1 88 ? -4.252 -3.608 19.239 1.00 73.19 88 GLU A C 1
ATOM 689 O O . GLU A 1 88 ? -3.082 -3.996 19.089 1.00 73.19 88 GLU A O 1
ATOM 694 N N . PRO A 1 89 ? -4.647 -2.928 20.330 1.00 67.50 89 PRO A N 1
ATOM 695 C CA . PRO A 1 89 ? -3.760 -2.758 21.459 1.00 67.50 89 PRO A CA 1
ATOM 696 C C . PRO A 1 89 ? -3.313 -4.147 21.903 1.00 67.50 89 PRO A C 1
ATOM 698 O O . PRO A 1 89 ? -4.145 -5.009 22.189 1.00 67.50 89 PRO A O 1
ATOM 701 N N . LYS A 1 90 ? -1.998 -4.374 21.972 1.00 61.75 90 LYS A N 1
ATOM 702 C CA . LYS A 1 90 ? -1.493 -5.537 22.696 1.00 61.75 90 LYS A CA 1
ATOM 703 C C . LYS A 1 90 ? -1.970 -5.378 24.131 1.00 61.75 90 LYS A C 1
ATOM 705 O O . LYS A 1 90 ? -1.513 -4.472 24.824 1.00 61.75 90 LYS A O 1
ATOM 710 N N . VAL A 1 91 ? -2.928 -6.204 24.538 1.00 59.88 91 VAL A N 1
ATOM 711 C CA . VAL A 1 91 ? -3.322 -6.293 25.938 1.00 59.88 91 VAL A CA 1
ATOM 712 C C . VAL A 1 91 ? -2.090 -6.814 26.659 1.00 59.88 91 VAL A C 1
ATOM 714 O O . VAL A 1 91 ? -1.658 -7.937 26.410 1.00 59.88 91 VAL A O 1
ATOM 717 N N . ASP A 1 92 ? -1.474 -5.950 27.457 1.00 66.62 92 ASP A N 1
ATOM 718 C CA . ASP A 1 92 ? -0.415 -6.353 28.371 1.00 66.62 92 ASP A CA 1
ATOM 719 C C . ASP A 1 92 ? -0.950 -7.501 29.243 1.00 66.62 92 ASP A C 1
ATOM 721 O O . ASP A 1 92 ? -2.124 -7.468 29.631 1.00 66.62 92 ASP A O 1
ATOM 725 N N . GLU A 1 93 ? -0.138 -8.524 29.519 1.00 64.00 93 GLU A N 1
ATOM 726 C CA . GLU A 1 93 ? -0.564 -9.700 30.298 1.00 64.00 93 GLU A CA 1
ATOM 727 C C . GLU A 1 93 ? -1.168 -9.271 31.648 1.00 64.00 93 GLU A C 1
ATOM 729 O O . GLU A 1 93 ? -2.165 -9.839 32.102 1.00 64.00 93 GLU A O 1
ATOM 734 N N . ASP A 1 94 ? -0.657 -8.172 32.206 1.00 64.25 94 ASP A N 1
ATOM 735 C CA . ASP A 1 94 ? -1.164 -7.543 33.422 1.00 64.25 94 ASP A CA 1
ATOM 736 C C . ASP A 1 94 ? -2.583 -6.970 33.246 1.00 64.25 94 ASP A C 1
ATOM 738 O O . ASP A 1 94 ? -3.451 -7.165 34.098 1.00 64.25 94 ASP A O 1
ATOM 742 N N . LEU A 1 95 ? -2.877 -6.308 32.122 1.00 65.88 95 LEU A N 1
ATOM 743 C CA . LEU A 1 95 ? -4.210 -5.756 31.848 1.00 65.88 95 LEU A CA 1
ATOM 744 C C . LEU A 1 95 ? -5.241 -6.866 31.585 1.00 65.88 95 LEU A C 1
ATOM 746 O O . LEU A 1 95 ? -6.407 -6.726 31.960 1.00 65.88 95 LEU A O 1
ATOM 750 N N . ALA A 1 96 ? -4.817 -7.982 30.983 1.00 69.62 96 ALA A N 1
ATOM 751 C CA . ALA A 1 96 ? -5.662 -9.161 30.805 1.00 69.62 96 ALA A CA 1
ATOM 752 C C . ALA A 1 96 ? -6.044 -9.789 32.157 1.00 69.62 96 ALA A C 1
ATOM 754 O O . ALA A 1 96 ? -7.207 -10.154 32.351 1.00 69.62 96 ALA A O 1
ATOM 755 N N . ALA A 1 97 ? -5.099 -9.850 33.103 1.00 69.19 97 ALA A N 1
ATOM 756 C CA . ALA A 1 97 ? -5.351 -10.313 34.465 1.00 69.19 97 ALA A CA 1
ATOM 757 C C . ALA A 1 97 ? -6.326 -9.387 35.217 1.00 69.19 97 ALA A C 1
ATOM 759 O O . ALA A 1 97 ? -7.312 -9.867 35.778 1.00 69.19 97 A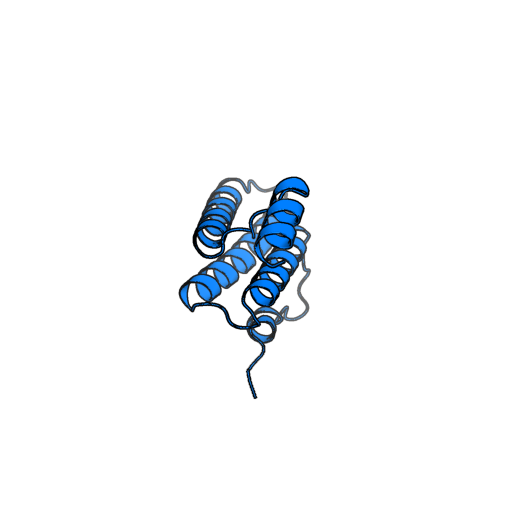LA A O 1
ATOM 760 N N . TYR A 1 98 ? -6.138 -8.063 35.133 1.00 73.12 98 TYR A N 1
ATOM 761 C CA . TYR A 1 98 ? -7.059 -7.088 35.738 1.00 73.12 98 TYR A CA 1
ATOM 762 C C . TYR A 1 98 ? -8.489 -7.180 35.177 1.00 73.12 98 TYR A C 1
ATOM 764 O O . TYR A 1 98 ? -9.463 -7.098 35.927 1.00 73.12 98 TYR A O 1
ATOM 772 N N . LEU A 1 99 ? -8.645 -7.369 33.862 1.00 74.31 99 LEU A N 1
ATOM 773 C CA . LEU A 1 99 ? -9.962 -7.523 33.230 1.00 74.31 99 LEU A CA 1
ATOM 774 C C . LEU A 1 99 ? -10.650 -8.849 33.590 1.00 74.31 99 LEU A C 1
ATOM 776 O O . LEU A 1 99 ? -11.881 -8.919 33.552 1.00 74.31 99 LEU A O 1
ATOM 780 N N . ALA A 1 100 ? -9.879 -9.891 33.911 1.00 75.88 100 ALA A N 1
ATOM 781 C CA . ALA A 1 100 ? -10.402 -11.172 34.375 1.00 75.88 100 ALA A CA 1
ATOM 782 C C . ALA A 1 100 ? -10.880 -11.095 35.834 1.00 75.88 100 ALA A C 1
ATOM 784 O O . ALA A 1 100 ? -11.972 -11.576 36.129 1.00 75.88 100 ALA A O 1
ATOM 785 N N . GLU A 1 101 ? -10.123 -10.432 36.715 1.00 73.81 101 GLU A N 1
ATOM 786 C CA . GLU A 1 101 ? -10.532 -10.192 38.108 1.00 73.81 101 GLU A CA 1
ATOM 787 C C . GLU A 1 101 ? -11.766 -9.289 38.211 1.00 73.81 101 GLU A C 1
ATOM 789 O O . GLU A 1 101 ? -12.655 -9.563 39.007 1.00 73.81 101 GLU A O 1
ATOM 794 N N . ALA A 1 102 ? -11.884 -8.255 37.372 1.00 72.12 102 ALA A N 1
ATOM 795 C CA . ALA A 1 102 ? -13.034 -7.345 37.398 1.00 72.12 102 ALA A CA 1
ATOM 796 C C . ALA A 1 102 ? -14.362 -7.979 36.923 1.00 72.12 102 ALA A C 1
ATOM 798 O O . ALA A 1 102 ? -15.419 -7.357 37.049 1.00 72.12 102 ALA A O 1
ATOM 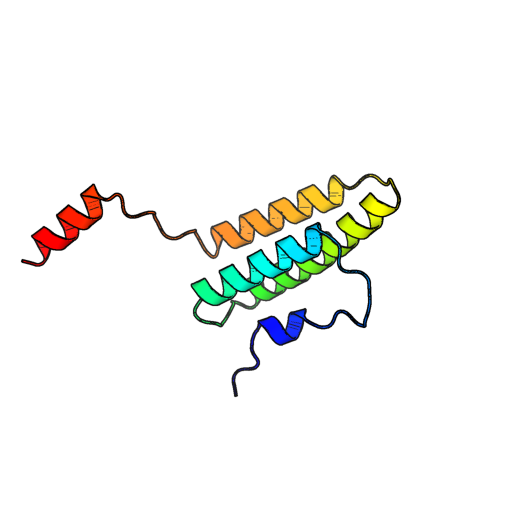799 N N . LYS A 1 103 ? -14.317 -9.182 36.333 1.00 67.38 103 LYS A N 1
ATOM 800 C CA . LYS A 1 103 ? -15.492 -9.950 35.883 1.00 67.38 103 LYS A CA 1
ATOM 801 C C . LYS A 1 103 ? -15.886 -11.083 36.843 1.00 67.38 103 LYS A C 1
ATOM 803 O O . LYS A 1 103 ? -16.876 -11.759 36.556 1.00 67.38 103 LYS A O 1
ATOM 808 N N . ALA A 1 104 ? -15.119 -11.306 37.913 1.00 56.41 104 ALA A N 1
ATOM 809 C CA . ALA A 1 104 ? -15.400 -12.276 38.975 1.00 56.41 104 ALA A CA 1
ATOM 810 C C . ALA A 1 104 ? -16.222 -11.641 40.107 1.00 56.41 104 ALA A C 1
ATOM 812 O O . ALA A 1 104 ? -17.039 -12.379 40.704 1.00 56.41 104 ALA A O 1
#

Radius of gyration: 17.63 Å; Cα contacts (8 Å, |Δi|>4): 58; chains: 1; bounding box: 41×23×55 Å

pLDDT: mean 85.63, std 14.49, range [36.72, 98.5]

Secondary structure (DSSP, 8-state):
----GGGGT---TT----HHHHHHHHHHHHHHHHTTT---HHHHHHHHHHHHHHHHHHHHHHTT---HHHHHHHHHHHHHHHHHSPPPP---HHHHHHHHHTT-